Protein AF-A0A1Y1NHU6-F1 (afdb_monomer)

Structur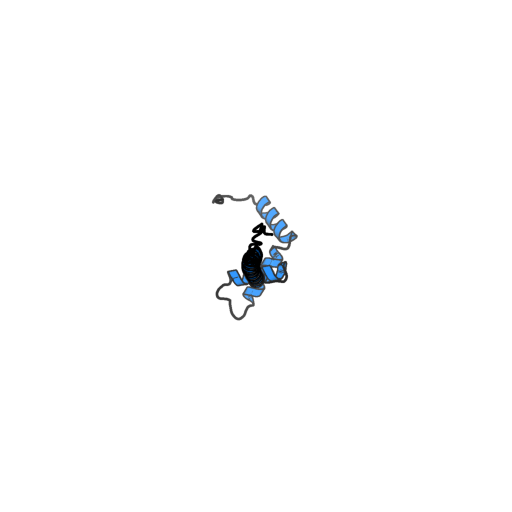e (mmCIF, N/CA/C/O backbone):
data_AF-A0A1Y1NHU6-F1
#
_entry.id   AF-A0A1Y1NHU6-F1
#
loop_
_atom_site.group_PDB
_atom_site.id
_atom_site.type_symbol
_atom_site.label_atom_id
_atom_site.label_alt_id
_atom_site.label_comp_id
_atom_site.label_asym_id
_atom_site.label_entity_id
_atom_site.label_seq_id
_atom_site.pdbx_PDB_ins_code
_atom_site.Cartn_x
_atom_site.Cartn_y
_atom_site.Cartn_z
_atom_site.occupancy
_atom_site.B_iso_or_equiv
_atom_site.auth_seq_id
_atom_site.auth_comp_id
_atom_site.auth_asym_id
_atom_site.auth_atom_id
_atom_site.pdbx_PDB_model_num
ATOM 1 N N . MET A 1 1 ? -7.137 22.422 -2.158 1.00 43.50 1 MET A N 1
ATOM 2 C CA . MET A 1 1 ? -5.851 22.850 -2.753 1.00 43.50 1 MET A CA 1
ATOM 3 C C . MET A 1 1 ? -5.838 22.421 -4.212 1.00 43.50 1 MET A C 1
ATOM 5 O O . MET A 1 1 ? -5.604 21.257 -4.498 1.00 43.50 1 MET A O 1
ATOM 9 N N . THR A 1 2 ? -6.196 23.315 -5.129 1.00 47.06 2 THR A N 1
ATOM 10 C CA . THR A 1 2 ? -6.212 23.037 -6.574 1.00 47.06 2 THR A CA 1
ATOM 11 C C . THR A 1 2 ? -4.801 23.211 -7.136 1.00 47.06 2 THR A C 1
ATOM 13 O O . THR A 1 2 ? -4.239 24.302 -7.052 1.00 47.06 2 THR A O 1
ATOM 16 N N . ALA A 1 3 ? -4.203 22.138 -7.661 1.00 60.91 3 ALA A N 1
ATOM 17 C CA . ALA A 1 3 ? -2.886 22.184 -8.294 1.00 60.91 3 ALA A CA 1
ATOM 18 C C . ALA A 1 3 ? -2.915 23.048 -9.571 1.00 60.91 3 ALA A C 1
ATOM 20 O O . ALA A 1 3 ? -3.878 23.017 -10.335 1.00 60.91 3 ALA A O 1
ATOM 21 N N . ASN A 1 4 ? -1.856 23.832 -9.782 1.00 68.50 4 ASN A N 1
ATOM 22 C CA . ASN A 1 4 ? -1.728 24.785 -10.884 1.00 68.50 4 ASN A CA 1
ATOM 23 C C . ASN A 1 4 ? -1.460 24.041 -12.217 1.00 68.50 4 ASN A C 1
ATOM 25 O O . ASN A 1 4 ? -0.439 23.354 -12.314 1.00 68.50 4 ASN A O 1
ATOM 29 N N . PRO A 1 5 ? -2.314 24.169 -13.251 1.00 64.81 5 PRO A N 1
ATOM 30 C CA . PRO A 1 5 ? -2.316 23.289 -14.429 1.00 64.81 5 PRO A CA 1
ATOM 31 C C . PRO A 1 5 ? -1.143 23.464 -15.412 1.00 64.81 5 PRO A C 1
ATOM 33 O O . PRO A 1 5 ? -1.143 22.835 -16.466 1.00 64.81 5 PRO A O 1
ATOM 36 N N . ASN A 1 6 ? -0.134 24.291 -15.109 1.00 62.62 6 ASN A N 1
ATOM 37 C CA . ASN A 1 6 ? 0.968 24.566 -16.043 1.00 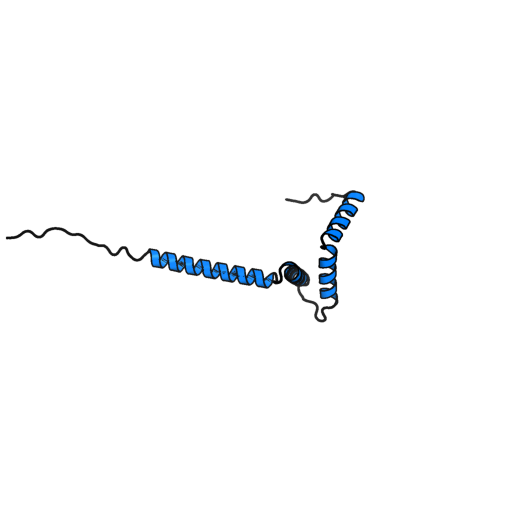62.62 6 ASN A CA 1
ATOM 38 C C . ASN A 1 6 ? 2.370 24.579 -15.407 1.00 62.62 6 ASN A C 1
ATOM 40 O O . ASN A 1 6 ? 3.278 25.254 -15.894 1.00 62.62 6 ASN A O 1
ATOM 44 N N . TYR A 1 7 ? 2.583 23.841 -14.316 1.00 71.69 7 TYR A N 1
ATOM 45 C CA . TYR A 1 7 ? 3.938 23.660 -13.795 1.00 71.69 7 TYR A CA 1
ATOM 46 C C . TYR A 1 7 ? 4.742 22.739 -14.728 1.00 71.69 7 TYR A C 1
ATOM 48 O O . TYR A 1 7 ? 4.595 21.519 -14.690 1.00 71.69 7 TYR A O 1
ATOM 56 N N . LYS A 1 8 ? 5.597 23.324 -15.576 1.00 78.19 8 LYS A N 1
ATOM 57 C CA . LYS A 1 8 ? 6.659 22.606 -16.296 1.00 78.19 8 LYS A CA 1
ATOM 58 C C . LYS A 1 8 ? 7.947 22.690 -15.470 1.00 78.19 8 LYS A C 1
ATOM 60 O O . LYS A 1 8 ? 8.638 23.707 -15.550 1.00 78.19 8 LYS A O 1
ATOM 65 N N . PRO A 1 9 ? 8.272 21.681 -14.643 1.00 77.81 9 PRO A N 1
ATOM 66 C CA . PRO A 1 9 ? 9.550 21.653 -13.942 1.00 77.81 9 PRO A CA 1
ATOM 67 C C . PRO A 1 9 ? 10.705 21.680 -14.947 1.00 77.81 9 PRO A C 1
ATOM 69 O O . PRO A 1 9 ? 10.614 21.069 -16.014 1.00 77.81 9 PRO A O 1
ATOM 72 N N . SER A 1 10 ? 11.794 22.370 -14.596 1.00 87.38 10 SER A N 1
ATOM 73 C CA . SER A 1 10 ? 13.036 22.322 -15.371 1.00 87.38 10 SER A CA 1
ATOM 74 C C . SER A 1 10 ? 13.560 20.888 -15.454 1.00 87.38 10 SER A C 1
ATOM 76 O O . SER A 1 10 ? 13.294 20.069 -14.571 1.00 87.38 10 SER A O 1
ATOM 78 N N . GLU A 1 11 ? 14.331 20.581 -16.495 1.00 88.25 11 GLU A N 1
ATOM 79 C CA . GLU A 1 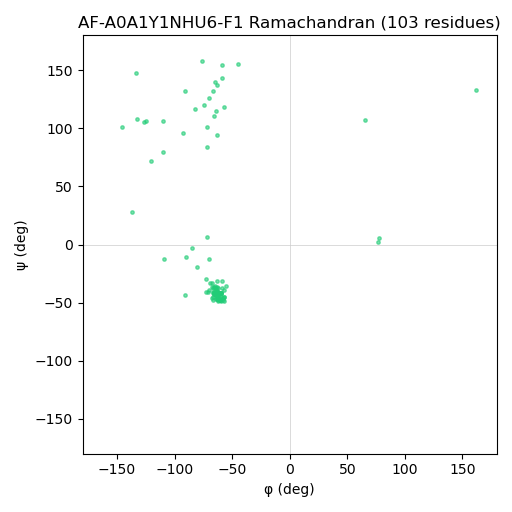11 ? 14.898 19.240 -16.681 1.00 88.25 11 GLU A CA 1
ATOM 80 C C . GLU A 1 11 ? 15.743 18.797 -15.478 1.00 88.25 11 GLU A C 1
ATOM 82 O O . GLU A 1 11 ? 15.568 17.670 -15.020 1.00 88.25 11 GLU A O 1
ATOM 87 N N . SER A 1 12 ? 16.530 19.697 -14.865 1.00 91.38 12 SER A N 1
ATOM 88 C CA . SER A 1 12 ? 17.285 19.361 -13.642 1.00 91.38 12 SER A CA 1
ATOM 89 C C . SER A 1 12 ? 16.365 18.976 -12.480 1.00 91.38 12 SER A C 1
ATOM 91 O O . SER A 1 12 ? 16.607 17.963 -11.834 1.00 91.38 12 SER A O 1
ATOM 93 N N . LYS A 1 13 ? 15.250 19.691 -12.266 1.00 91.94 13 LYS A N 1
ATOM 94 C CA . LYS A 1 13 ? 14.285 19.347 -11.206 1.00 91.94 13 LYS A CA 1
ATOM 95 C C . LYS A 1 13 ? 13.612 17.999 -11.461 1.00 91.94 13 LYS A C 1
ATOM 97 O O . LYS A 1 13 ? 13.360 17.250 -10.520 1.00 91.94 13 LYS A O 1
ATOM 102 N N . ARG A 1 14 ? 13.317 17.673 -12.726 1.00 91.94 14 ARG A N 1
ATOM 103 C CA . ARG A 1 14 ? 12.763 16.359 -13.101 1.00 91.94 14 ARG A CA 1
ATOM 104 C C . ARG A 1 14 ? 13.775 15.246 -12.848 1.00 91.94 14 ARG A C 1
ATOM 106 O O . ARG A 1 14 ? 13.398 14.199 -12.329 1.00 91.94 14 ARG A O 1
ATOM 113 N N . GLU A 1 15 ? 15.039 15.471 -13.188 1.00 94.75 15 GLU A N 1
ATOM 114 C CA . GLU A 1 15 ? 16.092 14.480 -12.993 1.00 94.75 15 GLU A CA 1
ATOM 115 C C . GLU A 1 15 ? 16.444 14.275 -11.514 1.00 94.75 15 GLU A C 1
ATOM 117 O O . GLU A 1 15 ? 16.584 13.137 -11.072 1.00 94.75 15 GLU A O 1
ATOM 122 N N . GLU A 1 16 ? 16.516 15.347 -10.727 1.00 95.62 16 GLU A N 1
ATOM 123 C CA . GLU A 1 16 ? 16.673 15.278 -9.270 1.00 95.62 16 GLU A CA 1
ATOM 124 C C . GLU A 1 16 ? 15.544 14.463 -8.628 1.00 95.62 16 GLU A C 1
ATOM 126 O O . GLU A 1 16 ? 15.806 13.579 -7.811 1.00 95.62 16 GLU A O 1
ATOM 131 N N . PHE A 1 17 ? 14.294 14.697 -9.042 1.00 95.75 17 PHE A N 1
ATOM 132 C CA . PHE A 1 17 ? 13.154 13.935 -8.536 1.00 95.75 17 PHE A CA 1
ATOM 133 C C . PHE A 1 17 ? 13.218 12.461 -8.946 1.00 95.75 17 PHE A C 1
ATOM 135 O O . PHE A 1 17 ? 12.986 11.580 -8.122 1.00 95.75 17 PHE A O 1
ATOM 142 N N . ARG A 1 18 ? 13.606 12.167 -10.191 1.00 95.12 18 ARG A N 1
ATOM 143 C CA . ARG A 1 18 ? 13.814 10.786 -10.640 1.00 95.12 18 ARG A CA 1
ATOM 144 C C . ARG A 1 18 ? 14.886 10.080 -9.807 1.00 95.12 18 ARG A C 1
ATOM 146 O O . ARG A 1 18 ? 14.627 8.995 -9.295 1.00 95.12 18 ARG A O 1
ATOM 153 N N . LYS A 1 19 ? 16.045 10.716 -9.607 1.00 96.75 19 LYS A N 1
ATOM 154 C CA . LYS A 1 19 ? 17.128 10.190 -8.757 1.00 96.75 19 LYS A CA 1
ATOM 155 C C . LYS A 1 19 ? 16.659 9.959 -7.325 1.00 96.75 19 LYS A C 1
ATOM 157 O O . LYS A 1 19 ? 17.050 8.976 -6.706 1.00 96.75 19 LYS A O 1
ATOM 162 N N . TYR A 1 20 ? 15.808 10.836 -6.796 1.00 97.69 20 TYR A N 1
ATOM 163 C CA . TYR A 1 20 ? 15.195 10.649 -5.485 1.00 97.69 20 TYR A CA 1
ATOM 164 C C . TYR A 1 20 ? 14.304 9.398 -5.432 1.00 97.69 20 TYR A C 1
ATOM 166 O O . TYR A 1 20 ? 14.441 8.605 -4.501 1.00 97.69 20 TYR A O 1
ATOM 174 N N . LEU A 1 21 ? 13.435 9.184 -6.424 1.00 96.88 21 LEU A N 1
ATOM 175 C CA . LEU A 1 21 ? 12.565 8.003 -6.473 1.00 96.88 21 LEU A CA 1
ATOM 176 C C . LEU A 1 21 ? 13.356 6.701 -6.647 1.00 96.88 21 LEU A C 1
ATOM 178 O O . LEU A 1 21 ? 12.997 5.678 -6.067 1.00 96.88 21 LEU A O 1
ATOM 182 N N . GLU A 1 22 ? 14.438 6.734 -7.425 1.00 95.31 22 GLU A N 1
ATOM 183 C CA . GLU A 1 22 ? 15.358 5.604 -7.578 1.00 95.31 22 GLU A CA 1
ATOM 184 C C . GLU A 1 22 ? 16.100 5.330 -6.259 1.00 95.31 22 GLU A C 1
ATOM 186 O O . GLU A 1 22 ? 16.091 4.203 -5.769 1.00 95.31 22 GLU A O 1
ATOM 191 N N . LYS A 1 23 ? 16.659 6.368 -5.618 1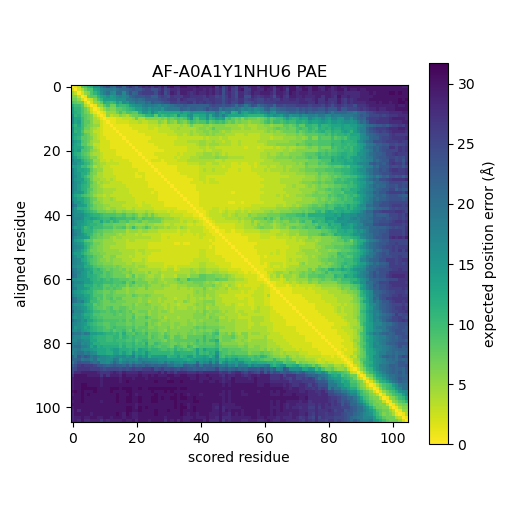.00 96.94 23 LYS A N 1
ATOM 192 C CA . LYS A 1 23 ? 17.389 6.253 -4.343 1.00 96.94 23 LYS A CA 1
ATOM 193 C C . LYS A 1 23 ? 16.510 5.769 -3.188 1.00 96.94 23 LYS A C 1
ATOM 195 O O . LYS A 1 23 ? 16.995 5.051 -2.321 1.00 96.94 23 LYS A O 1
ATOM 200 N N . THR A 1 24 ? 15.249 6.189 -3.139 1.00 95.88 24 THR A N 1
ATOM 201 C CA . THR A 1 24 ? 14.303 5.789 -2.082 1.00 95.88 24 THR A CA 1
ATOM 202 C C . THR A 1 24 ? 13.612 4.456 -2.363 1.00 95.88 24 THR A C 1
ATOM 204 O O . THR A 1 24 ? 12.848 3.987 -1.526 1.00 95.88 24 THR A O 1
ATOM 207 N N . GLY A 1 25 ? 13.871 3.829 -3.517 1.00 94.19 25 GLY A N 1
ATOM 208 C CA . GLY A 1 25 ? 13.284 2.541 -3.885 1.00 94.19 25 GLY A CA 1
ATOM 209 C C . GLY A 1 25 ? 11.830 2.615 -4.362 1.00 94.19 25 GLY A C 1
ATOM 210 O O . GLY A 1 25 ? 11.236 1.578 -4.647 1.00 94.19 25 GLY A O 1
ATOM 211 N N . VAL A 1 26 ? 11.253 3.814 -4.518 1.00 94.88 26 VAL A N 1
ATOM 212 C CA . VAL A 1 26 ? 9.880 3.989 -5.030 1.00 94.88 26 VAL A CA 1
ATOM 213 C C . VAL A 1 26 ? 9.752 3.424 -6.445 1.00 94.88 26 VAL A C 1
ATOM 215 O O . VAL A 1 26 ? 8.775 2.743 -6.748 1.00 94.88 26 VAL A O 1
ATOM 218 N N . MET A 1 27 ? 10.752 3.656 -7.302 1.00 94.94 27 MET A N 1
ATOM 219 C CA . MET A 1 27 ? 10.753 3.110 -8.667 1.00 94.94 27 MET A CA 1
ATOM 220 C C . MET A 1 27 ? 10.761 1.579 -8.678 1.00 94.94 27 MET A C 1
ATOM 222 O O . MET A 1 27 ? 10.036 0.972 -9.464 1.00 94.94 27 MET A O 1
ATOM 226 N N . ASP A 1 28 ? 11.551 0.954 -7.804 1.00 94.19 28 ASP A N 1
ATOM 227 C CA . ASP A 1 28 ? 11.634 -0.506 -7.690 1.00 94.19 28 ASP A CA 1
ATOM 228 C C . ASP A 1 28 ? 10.313 -1.101 -7.183 1.00 94.19 28 ASP A C 1
ATOM 230 O O . ASP A 1 28 ? 9.786 -2.042 -7.776 1.00 94.19 28 ASP A O 1
ATOM 234 N N . ALA A 1 29 ? 9.716 -0.497 -6.150 1.00 94.38 29 ALA A N 1
ATOM 235 C CA . ALA A 1 29 ? 8.426 -0.927 -5.621 1.00 94.38 29 ALA A CA 1
ATOM 236 C C . ALA A 1 29 ? 7.306 -0.842 -6.669 1.00 94.38 29 ALA A C 1
ATOM 238 O O . ALA A 1 29 ? 6.585 -1.815 -6.885 1.00 94.38 29 ALA A O 1
ATOM 239 N N . LEU A 1 30 ? 7.201 0.286 -7.379 1.00 95.00 30 LEU A N 1
ATOM 240 C CA . LEU A 1 30 ? 6.218 0.442 -8.453 1.00 95.00 30 LEU A CA 1
ATOM 241 C C . LEU A 1 30 ? 6.455 -0.557 -9.590 1.00 95.00 30 LEU A C 1
ATOM 243 O O . LEU A 1 30 ? 5.501 -1.149 -10.089 1.00 95.00 30 LEU A O 1
ATOM 247 N N . THR A 1 31 ? 7.714 -0.786 -9.970 1.00 95.25 31 THR A N 1
ATOM 248 C CA . THR A 1 31 ? 8.060 -1.751 -11.023 1.00 95.25 31 THR A CA 1
ATOM 249 C C . THR A 1 31 ? 7.614 -3.160 -10.640 1.00 95.25 31 THR A C 1
ATOM 251 O O . THR A 1 31 ? 6.936 -3.812 -11.427 1.00 95.25 31 THR A O 1
ATOM 254 N N . LYS A 1 32 ? 7.912 -3.616 -9.418 1.00 94.62 32 LYS A N 1
ATOM 255 C CA . LYS A 1 32 ? 7.522 -4.950 -8.929 1.00 94.62 32 LYS A CA 1
ATOM 256 C C . LYS A 1 32 ? 6.011 -5.162 -8.922 1.00 94.62 32 LYS A C 1
ATOM 258 O O . LYS A 1 32 ? 5.540 -6.222 -9.336 1.00 94.62 32 LYS A O 1
ATOM 263 N N . VAL A 1 33 ? 5.243 -4.160 -8.498 1.00 95.56 33 VAL A N 1
ATOM 264 C CA . VAL A 1 33 ? 3.777 -4.257 -8.481 1.00 95.56 33 VAL A CA 1
ATOM 265 C C . VAL A 1 33 ? 3.194 -4.262 -9.893 1.00 95.56 33 VAL A C 1
ATOM 267 O O . VAL A 1 33 ? 2.282 -5.039 -10.167 1.00 95.56 33 VAL A O 1
ATOM 270 N N . LEU A 1 34 ? 3.742 -3.462 -10.813 1.00 95.38 34 LEU A N 1
ATOM 271 C CA . LEU A 1 34 ? 3.320 -3.478 -12.217 1.00 95.38 34 LEU A CA 1
ATOM 272 C C . LEU A 1 34 ? 3.673 -4.794 -12.918 1.00 95.38 34 LEU A C 1
ATOM 274 O O . LEU A 1 34 ? 2.867 -5.288 -13.701 1.00 95.38 34 LEU A O 1
ATOM 278 N N . VAL A 1 35 ? 4.832 -5.384 -12.612 1.00 95.31 35 VAL A N 1
ATOM 279 C CA . VAL A 1 35 ? 5.200 -6.729 -13.084 1.00 95.31 35 VAL A CA 1
ATOM 280 C C . VAL A 1 35 ? 4.229 -7.768 -12.531 1.00 95.31 35 VAL A C 1
ATOM 282 O O . VAL A 1 35 ? 3.683 -8.539 -13.308 1.00 95.31 35 VAL A O 1
ATOM 285 N N . SER A 1 36 ? 3.918 -7.723 -11.232 1.00 94.31 36 SER A N 1
ATOM 286 C CA . SER A 1 36 ? 2.940 -8.637 -10.618 1.00 94.31 36 SER A CA 1
ATOM 287 C C . SER A 1 36 ? 1.572 -8.539 -11.303 1.00 94.31 36 SER A C 1
ATOM 289 O O . SER A 1 36 ? 0.981 -9.549 -11.668 1.00 94.31 36 SER A O 1
ATOM 291 N N . LEU A 1 37 ? 1.095 -7.314 -11.561 1.00 95.44 37 LEU A N 1
ATOM 292 C CA . LEU A 1 37 ? -0.152 -7.094 -12.293 1.00 95.44 37 LEU A CA 1
ATOM 293 C C . LEU A 1 37 ? -0.067 -7.602 -13.738 1.00 95.44 37 LEU A C 1
ATOM 295 O O . LEU A 1 37 ? -1.054 -8.114 -14.260 1.00 95.44 37 LEU A O 1
ATOM 299 N N . TYR A 1 38 ? 1.079 -7.456 -14.404 1.00 95.12 38 TYR A N 1
ATOM 300 C CA . TYR A 1 38 ? 1.298 -7.963 -15.760 1.00 95.12 38 TYR A CA 1
ATOM 301 C C . TYR A 1 38 ? 1.318 -9.498 -15.815 1.00 95.12 38 TYR A C 1
ATOM 303 O O . TYR A 1 38 ? 0.767 -10.070 -16.754 1.00 95.12 38 TYR A O 1
ATOM 311 N N . GLU A 1 39 ? 1.871 -10.155 -14.800 1.00 95.38 39 GLU A N 1
ATOM 312 C CA . GLU A 1 39 ? 1.963 -11.615 -14.694 1.00 95.38 39 GLU A CA 1
ATOM 313 C C . GLU A 1 39 ? 0.665 -12.277 -14.210 1.00 95.38 39 GLU A C 1
ATOM 315 O O . GLU A 1 39 ? 0.470 -13.465 -14.455 1.00 95.38 39 GLU A O 1
ATOM 320 N N . GLU A 1 40 ? -0.241 -11.524 -13.575 1.00 94.62 40 GLU A N 1
ATOM 321 C CA . GLU A 1 40 ? -1.506 -12.058 -13.063 1.00 94.62 40 GLU A CA 1
ATOM 322 C C . GLU A 1 40 ? -2.330 -12.715 -14.197 1.00 94.62 40 GLU A C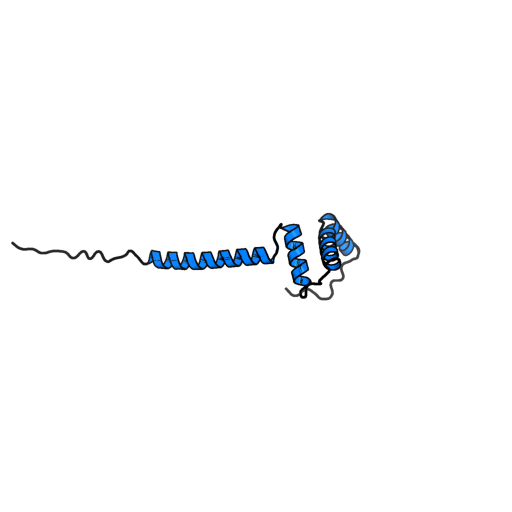 1
ATOM 324 O O . GLU A 1 40 ? -2.684 -12.025 -15.164 1.00 94.62 40 GLU A O 1
ATOM 329 N N . PRO A 1 41 ? -2.623 -14.028 -14.133 1.00 90.75 41 PRO A N 1
ATOM 330 C CA . PRO A 1 41 ? -3.296 -14.740 -15.221 1.00 90.75 41 PRO A CA 1
ATOM 331 C C . PRO A 1 41 ? -4.755 -14.303 -15.382 1.00 90.75 41 PRO A C 1
ATOM 333 O O . PRO A 1 41 ? -5.260 -14.258 -16.503 1.00 90.75 41 PRO A O 1
ATOM 336 N N . ASP A 1 42 ? -5.402 -13.947 -14.272 1.00 93.19 42 ASP A N 1
ATOM 337 C CA . ASP A 1 42 ? -6.748 -13.390 -14.227 1.00 93.19 42 ASP A CA 1
ATOM 338 C C . ASP A 1 42 ? -6.658 -11.915 -13.822 1.00 93.19 42 ASP A C 1
ATOM 340 O O . ASP A 1 42 ? -6.304 -11.583 -12.687 1.00 93.19 42 ASP A O 1
ATOM 344 N N . LYS A 1 43 ? -6.870 -11.007 -14.781 1.00 90.75 43 LYS A N 1
ATOM 345 C CA . LYS A 1 43 ? -6.695 -9.575 -14.521 1.00 90.75 43 LYS A CA 1
ATOM 346 C C . LYS A 1 43 ? -7.810 -9.096 -13.593 1.00 90.75 43 LYS A C 1
ATOM 348 O O . LYS A 1 43 ? -8.976 -9.251 -13.940 1.00 90.75 43 LYS A O 1
ATOM 353 N N . PRO A 1 44 ? -7.477 -8.451 -12.463 1.00 92.75 44 PRO A N 1
ATOM 354 C CA . PRO A 1 44 ? -8.492 -7.958 -11.547 1.00 92.75 44 PRO A CA 1
ATOM 355 C C . PRO A 1 44 ? -9.348 -6.889 -12.230 1.00 92.75 44 PRO A C 1
ATOM 357 O O . PRO A 1 44 ? -8.811 -5.971 -12.855 1.00 92.75 44 PRO A O 1
ATOM 360 N N . ASP A 1 45 ? -10.664 -6.952 -12.022 1.00 93.06 45 ASP A N 1
ATOM 361 C CA . ASP A 1 45 ? -11.609 -5.938 -12.512 1.00 93.06 45 ASP A CA 1
ATOM 362 C C . ASP A 1 45 ? -11.236 -4.529 -12.024 1.00 93.06 45 ASP A C 1
ATOM 364 O O . ASP A 1 45 ? -11.360 -3.540 -12.750 1.00 93.06 45 ASP A O 1
ATOM 368 N N . ASN A 1 46 ? -10.719 -4.439 -10.793 1.00 93.94 46 ASN A N 1
ATOM 369 C CA . ASN A 1 46 ? -10.216 -3.208 -10.196 1.00 93.94 46 ASN A CA 1
ATOM 370 C C . ASN A 1 46 ? -8.687 -3.238 -10.038 1.00 93.94 46 ASN A C 1
ATOM 372 O O . ASN A 1 46 ? -8.141 -3.453 -8.953 1.00 93.94 46 ASN A O 1
ATOM 376 N N . ALA A 1 47 ? -7.976 -2.980 -11.137 1.00 93.62 47 ALA A N 1
ATOM 377 C CA . ALA A 1 47 ? -6.513 -2.941 -11.152 1.00 93.62 47 ALA A CA 1
ATOM 378 C C . ALA A 1 47 ? -5.909 -1.895 -10.195 1.00 93.62 47 ALA A C 1
ATOM 380 O O . ALA A 1 47 ? -4.826 -2.110 -9.652 1.00 93.62 47 ALA A O 1
ATOM 381 N N . VAL A 1 48 ? -6.596 -0.772 -9.955 1.00 93.62 48 VAL A N 1
ATOM 382 C CA . VAL A 1 48 ? -6.110 0.271 -9.035 1.00 93.62 48 VAL A CA 1
ATOM 383 C C . VAL A 1 48 ? -6.106 -0.245 -7.600 1.00 93.62 48 VAL A C 1
ATOM 385 O O . VAL A 1 48 ? -5.109 -0.099 -6.896 1.00 93.62 48 VAL A O 1
ATOM 388 N N . GLU A 1 49 ? -7.192 -0.889 -7.177 1.00 93.50 49 GLU A N 1
ATOM 389 C CA . GLU A 1 49 ? -7.284 -1.497 -5.850 1.00 93.50 49 GLU A CA 1
ATOM 390 C C . GLU A 1 49 ? -6.267 -2.625 -5.666 1.00 93.50 49 GLU A C 1
ATOM 392 O O . GLU A 1 49 ? -5.608 -2.684 -4.628 1.00 93.50 49 GLU A O 1
ATOM 397 N N . TYR A 1 50 ? -6.058 -3.454 -6.693 1.00 94.44 50 TYR A N 1
ATOM 398 C CA . TYR A 1 50 ? -4.999 -4.463 -6.689 1.00 94.44 50 TYR A CA 1
ATOM 399 C C . TYR A 1 50 ? -3.616 -3.837 -6.462 1.00 94.44 50 TYR A C 1
ATOM 401 O O . TYR A 1 50 ? -2.875 -4.284 -5.586 1.00 94.44 50 TYR A O 1
ATOM 409 N N . ILE A 1 51 ? -3.274 -2.775 -7.205 1.00 94.31 51 ILE A N 1
ATOM 410 C CA . ILE A 1 51 ? -1.993 -2.067 -7.052 1.00 94.31 51 ILE A CA 1
ATOM 411 C C . ILE A 1 51 ? -1.859 -1.501 -5.636 1.00 94.31 51 ILE A C 1
ATOM 413 O O . ILE A 1 51 ? -0.812 -1.674 -5.012 1.00 94.31 51 ILE A O 1
ATOM 417 N N . CYS A 1 52 ? -2.908 -0.862 -5.107 1.00 93.38 52 CYS A N 1
ATOM 418 C CA . CYS A 1 52 ? -2.913 -0.349 -3.739 1.00 93.38 52 CYS A CA 1
ATOM 419 C C . CYS A 1 52 ? -2.663 -1.466 -2.720 1.00 93.38 52 CYS A C 1
ATOM 421 O O . CYS A 1 52 ? -1.788 -1.321 -1.872 1.00 93.38 52 CYS A O 1
ATOM 423 N N . ASN A 1 53 ? -3.365 -2.594 -2.836 1.00 93.88 53 ASN A N 1
ATOM 424 C CA . ASN A 1 53 ? -3.195 -3.731 -1.935 1.00 93.88 53 ASN A CA 1
ATOM 425 C C . ASN A 1 53 ? -1.797 -4.345 -2.021 1.00 93.88 53 ASN A C 1
ATOM 427 O O . ASN A 1 53 ? -1.189 -4.613 -0.986 1.00 93.88 53 ASN A O 1
ATOM 431 N N . LYS A 1 54 ? -1.253 -4.529 -3.229 1.00 93.81 54 LYS A N 1
ATOM 432 C CA . LYS A 1 54 ? 0.104 -5.061 -3.415 1.00 93.81 54 LYS A CA 1
ATOM 433 C C . LYS A 1 54 ? 1.173 -4.119 -2.867 1.00 93.81 54 LYS A C 1
ATOM 435 O O . LYS A 1 54 ? 2.090 -4.592 -2.200 1.00 93.81 54 LYS A O 1
ATOM 440 N N . LEU A 1 55 ? 1.045 -2.810 -3.094 1.00 93.81 55 LEU A N 1
ATOM 441 C CA . LEU A 1 55 ? 1.959 -1.816 -2.522 1.00 93.81 55 LEU A CA 1
ATOM 442 C C . LEU A 1 55 ? 1.877 -1.791 -0.994 1.00 93.81 55 LEU A C 1
ATOM 444 O O . LEU A 1 55 ? 2.916 -1.832 -0.340 1.00 93.81 55 LEU A O 1
ATOM 448 N N . SER A 1 56 ? 0.669 -1.769 -0.423 1.00 92.00 56 SER A N 1
ATOM 449 C CA . SER A 1 56 ? 0.474 -1.831 1.030 1.00 92.00 56 SER A CA 1
ATOM 450 C C . SER A 1 56 ? 1.101 -3.086 1.620 1.00 92.00 56 SER A C 1
ATOM 452 O O . SER A 1 56 ? 1.874 -2.983 2.567 1.00 92.00 56 SER A O 1
ATOM 454 N N . ASN A 1 57 ? 0.882 -4.245 1.000 1.00 92.88 57 ASN A N 1
ATOM 455 C CA . ASN A 1 57 ? 1.469 -5.495 1.464 1.00 92.88 57 ASN A CA 1
ATOM 456 C C . ASN A 1 57 ? 3.003 -5.487 1.372 1.00 92.88 57 ASN A C 1
ATOM 458 O O . ASN A 1 57 ? 3.681 -5.962 2.275 1.00 92.88 57 ASN A O 1
ATOM 462 N N . GLN A 1 58 ? 3.571 -4.913 0.309 1.00 89.56 58 GLN A N 1
ATOM 463 C CA . GLN A 1 58 ? 5.023 -4.819 0.150 1.00 89.56 58 GLN A CA 1
ATOM 464 C C . GLN A 1 58 ? 5.678 -3.873 1.175 1.00 89.56 58 GLN A C 1
ATOM 466 O O . GLN A 1 58 ? 6.819 -4.106 1.568 1.00 89.56 58 GLN A O 1
ATOM 471 N N . ILE A 1 59 ? 4.987 -2.803 1.583 1.00 86.75 59 ILE A N 1
ATOM 472 C CA . ILE A 1 59 ? 5.529 -1.768 2.481 1.00 86.75 59 ILE A CA 1
ATOM 473 C C . ILE A 1 59 ? 5.254 -2.095 3.954 1.00 86.75 59 ILE A C 1
ATOM 475 O O . ILE A 1 59 ? 6.136 -1.930 4.793 1.00 86.75 59 ILE A O 1
ATOM 479 N N . CYS A 1 60 ? 4.035 -2.535 4.265 1.00 87.56 60 CYS A N 1
ATOM 480 C CA . CYS A 1 60 ? 3.532 -2.694 5.629 1.00 87.56 60 CYS A CA 1
ATOM 481 C C . CYS A 1 60 ? 3.381 -4.160 6.058 1.00 87.56 60 CYS A C 1
ATOM 483 O O . CYS A 1 60 ? 3.171 -4.411 7.237 1.00 87.56 60 CYS A O 1
ATOM 485 N N . GLY A 1 61 ? 3.463 -5.121 5.131 1.00 89.81 61 GLY A N 1
ATOM 486 C CA . GLY A 1 61 ? 3.202 -6.539 5.412 1.00 89.81 61 GLY A CA 1
ATOM 487 C C . GLY A 1 61 ? 1.718 -6.905 5.538 1.00 89.81 61 GLY A C 1
ATOM 488 O O . GLY A 1 61 ? 1.406 -8.062 5.796 1.00 89.81 61 GLY A O 1
ATOM 489 N N . GLU A 1 62 ? 0.817 -5.941 5.341 1.00 89.44 62 GLU A N 1
ATOM 490 C CA . GLU A 1 62 ? -0.639 -6.106 5.388 1.00 89.44 62 GLU A CA 1
ATOM 491 C C . GLU A 1 62 ? -1.273 -5.423 4.173 1.00 89.44 62 GLU A C 1
ATOM 493 O O . GLU A 1 62 ? -0.769 -4.403 3.682 1.00 89.44 62 GLU A O 1
ATOM 498 N N . THR A 1 63 ? -2.388 -5.956 3.669 1.00 91.88 63 THR A N 1
ATOM 499 C CA . THR A 1 63 ? -3.104 -5.302 2.569 1.00 91.88 63 THR A CA 1
ATOM 500 C C . THR A 1 63 ? -3.897 -4.097 3.077 1.00 91.88 63 THR A C 1
ATOM 502 O O . THR A 1 63 ? -4.250 -3.992 4.252 1.00 91.88 63 THR A O 1
ATOM 505 N N . LEU A 1 64 ? -4.220 -3.159 2.182 1.00 89.56 64 LEU A N 1
ATOM 506 C CA . LEU A 1 64 ? -5.071 -2.023 2.540 1.00 89.56 64 LEU A CA 1
ATOM 507 C C . LEU A 1 64 ? -6.475 -2.489 2.954 1.00 89.56 64 LEU A C 1
ATOM 509 O O . LEU A 1 64 ? -7.109 -1.857 3.800 1.00 89.56 64 LEU A O 1
ATOM 513 N N . THR A 1 65 ? -6.950 -3.590 2.369 1.00 90.38 65 THR A N 1
ATOM 514 C CA . THR A 1 65 ? -8.198 -4.251 2.760 1.00 90.38 65 THR A CA 1
ATOM 515 C C . THR A 1 65 ? -8.145 -4.747 4.205 1.00 90.38 65 THR A C 1
ATOM 517 O O . THR A 1 65 ? -9.067 -4.443 4.961 1.00 90.38 65 THR A O 1
ATOM 520 N N . ASP A 1 66 ? -7.062 -5.413 4.617 1.00 91.00 66 ASP A N 1
ATOM 521 C CA . ASP A 1 66 ? -6.904 -5.923 5.990 1.00 91.00 66 ASP A CA 1
ATOM 522 C C . ASP A 1 66 ? -6.906 -4.779 7.007 1.00 91.00 66 ASP A C 1
ATOM 524 O O . ASP A 1 66 ? -7.653 -4.796 7.984 1.00 91.00 66 ASP A O 1
ATOM 528 N N . ILE A 1 67 ? -6.148 -3.717 6.722 1.00 90.12 67 ILE A N 1
ATOM 529 C CA . ILE A 1 67 ? -6.074 -2.532 7.584 1.00 90.12 67 ILE A CA 1
ATOM 530 C C . ILE A 1 67 ? -7.459 -1.889 7.752 1.00 90.12 67 ILE A C 1
ATOM 532 O O . ILE A 1 67 ? -7.834 -1.487 8.855 1.00 90.12 67 ILE A O 1
ATOM 536 N N . ARG A 1 68 ? -8.245 -1.793 6.671 1.00 92.12 68 ARG A N 1
ATOM 537 C CA . ARG A 1 68 ? -9.614 -1.254 6.728 1.00 92.12 68 ARG A CA 1
ATOM 538 C C . ARG A 1 68 ? -10.553 -2.150 7.528 1.00 92.12 68 ARG A C 1
ATOM 540 O O . ARG A 1 68 ? -11.353 -1.620 8.295 1.00 92.12 68 ARG A O 1
ATOM 547 N N . ALA A 1 69 ? -10.448 -3.467 7.366 1.00 93.88 69 ALA A N 1
ATOM 548 C CA . ALA A 1 69 ? -11.246 -4.425 8.122 1.00 93.88 69 ALA A CA 1
ATOM 549 C C . ALA A 1 69 ? -10.945 -4.327 9.626 1.00 93.88 69 ALA A C 1
ATOM 551 O O . ALA A 1 69 ? -11.865 -4.139 10.421 1.00 93.88 69 ALA A O 1
ATOM 552 N N . ASN A 1 70 ? -9.662 -4.319 9.999 1.00 92.75 70 ASN A N 1
ATOM 553 C CA . ASN A 1 70 ? -9.212 -4.168 11.385 1.00 92.75 70 ASN A CA 1
ATOM 554 C C . ASN A 1 70 ? -9.689 -2.845 12.001 1.00 92.75 70 ASN A C 1
ATOM 556 O O . ASN A 1 70 ? -10.139 -2.802 13.146 1.00 92.75 70 ASN A O 1
ATOM 560 N N . LEU A 1 71 ? -9.632 -1.752 11.234 1.00 93.75 71 LEU A N 1
ATOM 561 C CA . LEU A 1 71 ? -10.122 -0.449 11.678 1.00 93.75 71 LEU A CA 1
ATOM 562 C C . LEU A 1 71 ? -11.641 -0.455 11.898 1.00 93.75 71 LEU A C 1
ATOM 564 O O . LEU A 1 71 ? -12.117 0.083 12.896 1.00 93.75 71 LEU A O 1
ATOM 568 N N . GLN A 1 72 ? -12.407 -1.078 11.002 1.00 96.19 72 GLN A N 1
ATOM 569 C CA . GLN A 1 72 ? -13.857 -1.195 11.146 1.00 96.19 72 GLN A CA 1
ATOM 570 C C . GLN A 1 72 ? -14.245 -2.056 12.358 1.00 96.19 72 GLN A C 1
ATOM 572 O O . GLN A 1 72 ? -15.164 -1.696 13.099 1.00 96.19 72 GLN A O 1
ATOM 577 N N . GLU A 1 73 ? -13.538 -3.161 12.591 1.00 96.31 73 GLU A N 1
ATOM 578 C CA . GLU A 1 73 ? -13.744 -4.017 13.761 1.00 96.31 73 GLU A CA 1
ATOM 579 C C . GLU A 1 73 ? -13.447 -3.258 15.060 1.00 96.31 73 GLU A C 1
ATOM 581 O O . GLU A 1 73 ? -14.276 -3.238 15.973 1.00 96.31 73 GLU A O 1
ATOM 586 N N . ALA A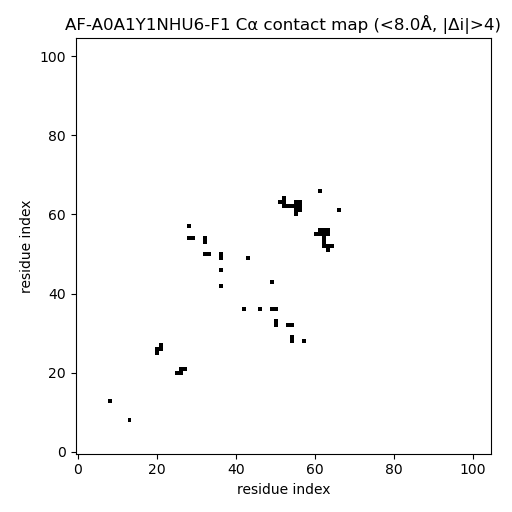 1 74 ? -12.312 -2.556 15.120 1.00 96.12 74 ALA A N 1
ATOM 587 C CA . ALA A 1 74 ? -11.939 -1.750 16.275 1.00 96.12 74 ALA A CA 1
ATOM 588 C C . ALA A 1 74 ? -12.979 -0.658 16.574 1.00 96.12 74 ALA A C 1
ATOM 590 O O . ALA A 1 74 ? -13.373 -0.490 17.727 1.00 96.12 74 ALA A O 1
ATOM 591 N N . LEU A 1 75 ? -13.472 0.048 15.549 1.00 96.31 75 LEU A N 1
ATOM 592 C CA . LEU A 1 75 ? -14.522 1.060 15.706 1.00 96.31 75 LEU A CA 1
ATOM 593 C C . LEU A 1 75 ? -15.842 0.464 16.204 1.00 96.31 75 LEU A C 1
ATOM 595 O O . LEU A 1 75 ? -16.494 1.055 17.064 1.00 96.31 75 LEU A O 1
ATOM 599 N N . THR A 1 76 ? -16.222 -0.710 15.698 1.00 96.62 76 THR A N 1
ATOM 600 C CA . THR A 1 76 ? -17.429 -1.419 16.150 1.00 96.62 76 THR A CA 1
ATOM 601 C C . THR A 1 76 ? -17.306 -1.778 17.628 1.00 96.62 76 THR A C 1
ATOM 603 O O . THR A 1 76 ? -18.187 -1.459 18.423 1.00 96.62 76 THR A O 1
ATOM 606 N N . LYS A 1 77 ? -16.156 -2.334 18.026 1.00 96.56 77 LYS A N 1
ATOM 607 C CA . LYS A 1 77 ? -15.877 -2.698 19.416 1.00 96.56 77 LYS A CA 1
ATOM 608 C C . LYS A 1 77 ? -15.862 -1.490 20.351 1.00 96.56 77 LYS A C 1
ATOM 610 O O . LYS A 1 77 ? -16.391 -1.579 21.453 1.00 96.56 77 LYS A O 1
ATOM 615 N N . ILE A 1 78 ? -15.285 -0.366 19.921 1.00 95.81 78 ILE A N 1
ATOM 616 C CA . ILE A 1 78 ? -15.325 0.890 20.684 1.00 95.81 78 ILE A CA 1
ATOM 617 C C . ILE A 1 78 ? -16.774 1.340 20.875 1.00 95.81 78 ILE A C 1
ATOM 619 O O . ILE A 1 78 ? -17.168 1.613 22.003 1.00 95.81 78 ILE A O 1
ATOM 623 N N . SER A 1 79 ? -17.584 1.345 19.812 1.00 95.75 79 SER A N 1
ATOM 624 C CA . SER A 1 79 ? -18.992 1.745 19.900 1.00 95.75 79 SER A CA 1
ATOM 625 C C . SER A 1 79 ? -19.790 0.875 20.873 1.00 95.75 79 SER A C 1
ATOM 627 O O . SER A 1 79 ? -20.604 1.393 21.637 1.00 95.75 79 SER A O 1
ATOM 629 N N . ASP A 1 80 ? -19.568 -0.437 20.867 1.00 94.25 80 ASP A N 1
ATOM 630 C CA . ASP A 1 80 ? -20.296 -1.352 21.745 1.00 94.25 80 ASP A CA 1
ATOM 631 C C . ASP A 1 80 ? -19.849 -1.228 23.204 1.00 94.25 80 ASP A C 1
ATOM 633 O O . ASP A 1 80 ? -20.696 -1.146 24.093 1.00 94.25 80 ASP A O 1
ATOM 637 N N . LEU A 1 81 ? -18.542 -1.091 23.453 1.00 94.75 81 LEU A N 1
ATOM 638 C CA . LEU A 1 81 ? -18.012 -0.829 24.7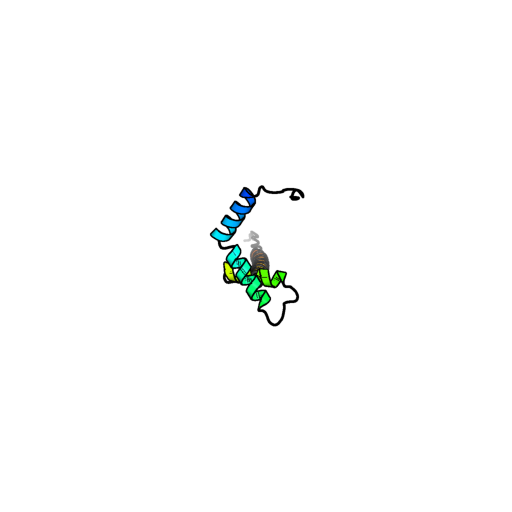94 1.00 94.75 81 LEU A CA 1
ATOM 639 C C . LEU A 1 81 ? -18.451 0.536 25.340 1.00 94.75 81 LEU A C 1
ATOM 641 O O . LEU A 1 81 ? -18.680 0.676 26.539 1.00 94.75 81 LEU A O 1
ATOM 645 N N . GLU A 1 82 ? -18.573 1.561 24.494 1.00 93.94 82 GLU A N 1
ATOM 646 C CA . GLU A 1 82 ? -19.102 2.870 24.894 1.00 93.94 82 GLU A CA 1
ATOM 647 C C . GLU A 1 82 ? -20.576 2.780 25.306 1.00 93.94 82 GLU A C 1
ATOM 649 O O . GLU A 1 82 ? -20.954 3.361 26.326 1.00 93.94 82 GLU A O 1
ATOM 654 N N . LYS A 1 83 ? -21.399 2.013 24.576 1.00 92.88 83 LYS A N 1
ATOM 655 C CA . LYS A 1 83 ? -22.798 1.747 24.961 1.00 92.88 83 LYS A CA 1
ATOM 656 C C . LYS A 1 83 ? -22.882 0.976 26.276 1.00 92.88 83 LYS A C 1
ATOM 658 O O . LYS A 1 83 ? -23.686 1.337 27.130 1.00 92.88 83 LYS A O 1
ATOM 663 N N . GLU A 1 84 ? -22.059 -0.056 26.448 1.00 91.69 84 GLU A N 1
ATOM 664 C CA . GLU A 1 84 ? -22.025 -0.865 27.671 1.00 91.69 84 GLU A CA 1
ATOM 665 C C . GLU A 1 84 ? -21.598 -0.020 28.880 1.00 91.69 84 GLU A C 1
ATOM 667 O O . GLU A 1 84 ? -22.271 -0.016 29.908 1.00 91.69 84 GLU A O 1
ATOM 672 N N . ASN A 1 85 ? -20.543 0.787 28.736 1.00 86.50 85 ASN A N 1
ATOM 673 C CA . ASN A 1 85 ? -20.104 1.720 29.774 1.00 86.50 85 ASN A CA 1
ATOM 674 C C . ASN A 1 85 ? -21.162 2.778 30.106 1.00 86.50 85 ASN A C 1
ATOM 676 O O . ASN A 1 85 ? -21.297 3.158 31.269 1.00 86.50 85 ASN A O 1
ATOM 680 N N . ALA A 1 86 ? -21.899 3.274 29.110 1.00 88.88 86 ALA A N 1
ATOM 681 C CA . ALA A 1 86 ? -22.999 4.205 29.340 1.00 88.88 86 ALA A CA 1
ATOM 682 C C . ALA A 1 86 ? -24.154 3.537 30.099 1.00 88.88 86 ALA A C 1
ATOM 684 O O . ALA A 1 86 ? -24.687 4.141 31.022 1.00 88.88 86 ALA A O 1
ATOM 685 N N . ALA A 1 87 ? -24.500 2.291 29.763 1.00 85.00 87 ALA A N 1
ATOM 686 C CA . ALA A 1 87 ? -25.530 1.530 30.464 1.00 85.00 87 ALA A CA 1
ATOM 687 C C . ALA A 1 87 ? -25.129 1.213 31.916 1.00 85.00 87 ALA A C 1
ATOM 689 O O . ALA A 1 87 ? -25.934 1.391 32.825 1.00 85.00 87 ALA A O 1
ATOM 690 N N . MET A 1 88 ? -23.874 0.817 32.154 1.00 78.38 88 MET A N 1
ATOM 691 C CA . MET A 1 88 ? -23.372 0.498 33.497 1.00 78.38 88 MET A CA 1
ATOM 692 C C . MET A 1 88 ? -23.174 1.732 34.387 1.00 78.38 88 MET A C 1
ATOM 694 O O . MET A 1 88 ? -23.327 1.635 35.596 1.00 78.38 88 MET A O 1
ATOM 698 N N . LYS A 1 89 ? -22.864 2.912 33.830 1.00 67.25 89 LYS A N 1
ATOM 699 C CA . LYS A 1 89 ? -22.776 4.158 34.618 1.00 67.25 89 LYS A CA 1
ATOM 700 C C . LYS A 1 89 ? -24.127 4.673 35.127 1.00 67.25 89 LYS A C 1
ATOM 702 O O . LYS A 1 89 ? -24.130 5.581 35.952 1.00 67.25 89 LYS A O 1
ATOM 707 N N . VAL A 1 90 ? -25.244 4.141 34.632 1.00 60.69 90 VAL A N 1
ATOM 708 C CA . VAL A 1 90 ? -26.599 4.562 35.027 1.00 60.69 90 VAL A CA 1
ATOM 709 C C . VAL A 1 90 ? -27.138 3.747 36.219 1.00 60.69 90 VAL A C 1
ATOM 711 O O . VAL A 1 90 ? -28.091 4.183 36.854 1.00 60.69 90 VAL A O 1
ATOM 714 N N . GLU A 1 91 ? -26.487 2.649 36.622 1.00 56.22 91 GLU A N 1
ATOM 715 C CA . GLU A 1 91 ? -26.779 1.939 37.880 1.00 56.22 91 GLU A CA 1
ATOM 716 C C . GLU A 1 91 ? -25.482 1.790 38.700 1.00 56.22 91 GLU A C 1
ATOM 718 O O . GLU A 1 91 ? -24.625 0.994 38.319 1.00 56.22 91 GLU A O 1
ATOM 723 N N . PRO A 1 92 ? -25.271 2.559 39.794 1.00 50.53 92 PRO A N 1
ATOM 724 C CA . PRO A 1 92 ? -26.159 2.552 40.955 1.00 50.53 92 PRO A CA 1
ATOM 725 C C . PRO A 1 92 ? -26.284 3.929 41.646 1.00 50.53 92 PRO A C 1
ATOM 727 O O . PRO A 1 92 ? -25.456 4.292 42.475 1.00 50.53 92 PRO A O 1
ATOM 730 N N . GLU A 1 93 ? -27.374 4.652 41.401 1.00 47.50 93 GLU A N 1
ATOM 731 C CA . GLU A 1 93 ? -27.951 5.545 42.418 1.00 47.50 93 GLU A CA 1
ATOM 732 C C . GLU A 1 93 ? -29.384 5.083 42.684 1.00 47.50 93 GLU A C 1
ATOM 734 O O . GLU A 1 93 ? -30.368 5.673 42.246 1.00 47.50 93 GLU A O 1
ATOM 739 N N . GLY A 1 94 ? -29.495 3.937 43.363 1.00 45.97 94 GLY A N 1
ATOM 740 C CA . GLY A 1 94 ? -30.728 3.600 44.064 1.00 45.97 94 GLY A CA 1
ATOM 741 C C . GLY A 1 94 ? -30.904 4.600 45.212 1.00 45.97 94 GLY A C 1
ATOM 742 O O . GLY A 1 94 ? -29.929 4.844 45.926 1.00 45.97 94 GLY A O 1
ATOM 743 N N . PRO A 1 95 ? -32.090 5.202 45.392 1.00 46.78 95 PRO A N 1
ATOM 744 C CA . PRO A 1 95 ? -32.288 6.230 46.399 1.00 46.78 95 PRO A CA 1
ATOM 745 C C . PRO A 1 95 ? -32.115 5.609 47.786 1.00 46.78 95 PRO A C 1
ATOM 747 O O . PRO A 1 95 ? -32.943 4.819 48.236 1.00 46.78 95 PRO A O 1
ATOM 750 N N . SER A 1 96 ? -31.037 5.968 48.482 1.00 51.47 96 SER A N 1
ATOM 751 C CA . SER A 1 96 ? -31.017 5.908 49.938 1.00 51.47 96 SER A CA 1
ATOM 752 C C . SER A 1 96 ? -31.909 7.044 50.434 1.00 51.47 96 SER A C 1
ATOM 754 O O . SER A 1 96 ? -31.435 8.150 50.689 1.00 51.47 96 SER A O 1
ATOM 756 N N . GLU A 1 97 ? -33.218 6.794 50.487 1.00 47.84 97 GLU A N 1
ATOM 757 C CA . GLU A 1 97 ? -34.137 7.607 51.279 1.00 47.84 97 GLU A CA 1
ATOM 758 C C . GLU A 1 97 ? -33.734 7.459 52.752 1.00 47.84 97 GLU A C 1
ATOM 760 O O . GLU A 1 97 ? -34.117 6.516 53.443 1.00 47.84 97 GLU A O 1
ATOM 765 N N . GLU A 1 98 ? -32.912 8.395 53.221 1.00 53.91 98 GLU A N 1
ATOM 766 C CA . GLU A 1 98 ? -32.984 8.847 54.602 1.00 53.91 98 GLU A CA 1
ATOM 767 C C . GLU A 1 98 ? -34.357 9.507 54.782 1.00 53.91 98 GLU A C 1
ATOM 769 O O . GLU A 1 98 ? -34.658 10.524 54.156 1.00 53.91 98 GLU A O 1
ATOM 774 N N . ALA A 1 99 ? -35.207 8.914 55.616 1.00 50.00 99 ALA A N 1
ATOM 775 C CA . ALA A 1 99 ? -36.341 9.609 56.203 1.00 50.00 99 ALA A CA 1
ATOM 776 C C . ALA A 1 99 ? -36.362 9.317 57.705 1.00 50.00 99 ALA A C 1
ATOM 778 O O . ALA A 1 99 ? -36.616 8.200 58.156 1.00 50.00 99 ALA A O 1
ATOM 779 N N . ASP A 1 100 ? -36.006 10.379 58.413 1.00 52.91 100 ASP A N 1
ATOM 780 C CA . ASP A 1 100 ? -36.005 10.625 59.841 1.00 52.91 100 ASP A CA 1
ATOM 781 C C . ASP A 1 100 ? -37.261 10.189 60.620 1.00 52.91 100 ASP A C 1
ATOM 783 O O . ASP A 1 100 ? -38.382 10.193 60.116 1.00 52.91 100 ASP A O 1
ATOM 787 N N . ASP A 1 101 ? -37.005 9.958 61.912 1.00 57.91 101 ASP A N 1
ATOM 788 C CA . ASP A 1 101 ? -37.835 10.309 63.075 1.00 57.91 101 ASP A CA 1
ATOM 789 C C . ASP A 1 101 ? -39.209 9.630 63.254 1.00 57.91 101 ASP A C 1
ATOM 791 O O . ASP A 1 101 ? -40.221 9.984 62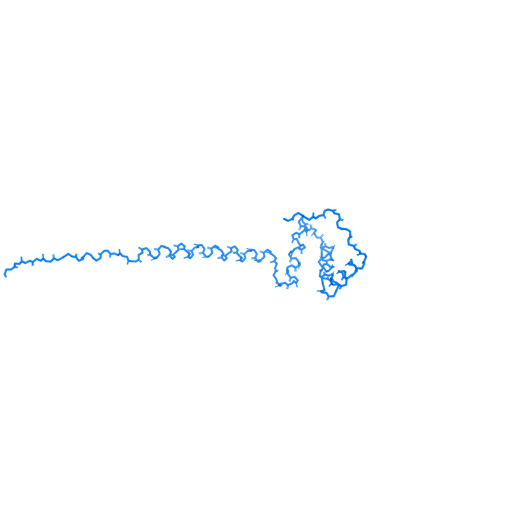.651 1.00 57.91 101 ASP A O 1
ATOM 795 N N . VAL A 1 102 ? -39.270 8.715 64.231 1.00 50.94 102 VAL A N 1
ATOM 796 C CA . VAL A 1 102 ? -40.512 8.400 64.951 1.00 50.94 102 VAL A CA 1
ATOM 797 C C . VAL A 1 102 ? -40.255 8.579 66.452 1.00 50.94 102 VAL A C 1
ATOM 799 O O . VAL A 1 102 ? -39.592 7.728 67.051 1.00 50.94 102 VAL A O 1
ATOM 802 N N . PRO A 1 103 ? -40.774 9.647 67.086 1.00 69.88 103 PRO A N 1
ATOM 803 C CA . PRO A 1 103 ? -40.786 9.784 68.534 1.00 69.88 103 PRO A CA 1
ATOM 804 C C . PRO A 1 103 ? -42.085 9.197 69.110 1.00 69.88 103 PRO A C 1
ATOM 806 O O . PRO A 1 103 ? -43.167 9.510 68.616 1.00 69.88 103 PRO A O 1
ATOM 809 N N . ALA A 1 104 ? -41.967 8.365 70.150 1.00 54.12 104 ALA A N 1
ATOM 810 C CA . ALA A 1 104 ? -42.956 8.042 71.204 1.00 54.12 104 ALA A CA 1
ATOM 811 C C . ALA A 1 104 ? -42.511 6.724 71.877 1.00 54.12 104 ALA A C 1
ATOM 813 O O . ALA A 1 104 ? -42.169 5.783 71.167 1.00 54.12 104 ALA A O 1
ATOM 814 N N . ASP A 1 105 ? -42.461 6.530 73.193 1.00 51.38 105 ASP A N 1
ATOM 815 C CA . ASP A 1 105 ? -42.991 7.222 74.380 1.00 51.38 105 ASP A CA 1
ATOM 816 C C . ASP A 1 105 ? -42.009 6.966 75.546 1.00 51.38 105 ASP A C 1
ATOM 818 O O . ASP A 1 105 ? -41.435 5.847 75.587 1.00 51.38 105 ASP A O 1
#

Mean predicted aligned error: 12.22 Å

Sequence (105 aa):
MTANPNYKPSESKREEFRKYLEKTGVMDALTKVLVSLYEEPDKPDNAVEYICNKLSNQICGETLTDIRANLQEALTKISDLEKENAAMKVEPEGPSEEADDVPAD

Radius of gyration: 30.18 Å; Cα contacts (8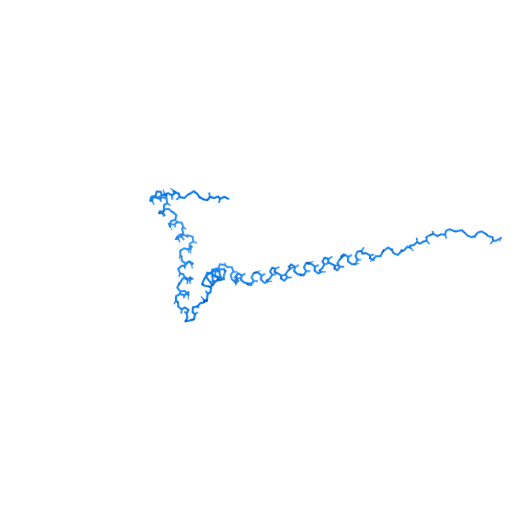 Å, |Δi|>4): 31; chains: 1; bounding box: 60×40×91 Å

Solvent-accessible surface area (backbone atoms only — not comparable to full-atom values): 6508 Å² total; per-residue (Å²): 136,84,79,72,96,77,80,75,75,53,69,65,60,51,50,53,50,49,53,48,34,54,74,71,39,52,51,57,55,53,49,52,45,52,49,51,59,70,66,41,89,72,71,61,96,53,56,66,59,50,48,50,28,50,50,31,29,73,77,72,74,44,34,54,65,54,55,51,51,54,50,51,52,52,52,52,51,49,54,52,52,51,53,51,52,55,59,53,70,69,61,85,78,74,84,81,78,84,76,81,87,85,91,85,134

pLDDT: mean 84.27, std 16.46, range [43.5, 97.69]

InterPro domains:
  IPR026060 Associate of Myc 1 [PTHR13168] (10-92)

Foldseek 3Di:
DDDDPDDDDDPVVVVVVVVVCVVVCVVVLQVVQVVVQVPPPDHDPCSVQSSQQSSCCVPPVGGPVRVVVVVVVVVVVVVVVVVVVVVVVVPDPDDPPPDDDDDDD

Secondary structure (DSSP, 8-state):
-PPPTT----HHHHHHHHHHHHHTTHHHHHHHHHHHHHH-SS--S-HHHHHHHHHHHHHHSS-HHHHHHHHHHHHHHHHHHHHHHHHHTT---------------

Organism: Photinus pyralis (NCBI:txid7054)